Protein AF-A0A9D4PQH2-F1 (afdb_monomer_lite)

Organism: Rhipicephalus sanguineus (NCBI:txid34632)

InterPro domains:
  IPR000573 Aconitase A/isopropylmalate dehydratase small subunit, swivel domain [PF00694] (2-70)
  IPR006249 Aconitase/Iron-responsive element-binding protein 2 [PTHR11670] (1-105)
  IPR015928 Aconitase/3-isopropylmalate dehydratase, swivel [G3DSA:3.20.19.10] (1-107)

Radius of gyration: 14.18 Å; chains: 1; bounding box: 34×38×34 Å

Structure (mmCIF, N/CA/C/O backbone):
data_AF-A0A9D4PQH2-F1
#
_entry.id   AF-A0A9D4PQH2-F1
#
loop_
_atom_site.group_PDB
_atom_site.id
_atom_site.type_symbol
_atom_site.label_atom_id
_atom_site.label_alt_id
_atom_site.label_comp_id
_atom_site.label_asym_id
_atom_site.label_entity_id
_atom_site.label_seq_id
_atom_site.pdbx_PDB_ins_code
_atom_site.Cartn_x
_atom_site.Cartn_y
_atom_site.Cartn_z
_atom_site.occupancy
_atom_site.B_iso_or_equiv
_atom_site.auth_seq_id
_atom_site.auth_comp_id
_atom_site.auth_asym_id
_atom_site.auth_atom_id
_atom_site.pdbx_PDB_model_num
ATOM 1 N N . MET A 1 1 ? -2.410 -18.741 -11.656 1.00 81.38 1 MET A N 1
ATOM 2 C CA . MET A 1 1 ? -1.433 -17.690 -11.991 1.00 81.38 1 MET A CA 1
ATOM 3 C C . MET A 1 1 ? -0.809 -17.253 -10.688 1.00 81.38 1 MET A C 1
ATOM 5 O O . MET A 1 1 ? -1.561 -17.056 -9.735 1.00 81.38 1 MET A O 1
ATOM 9 N N . ASP A 1 2 ? 0.514 -17.200 -10.612 1.00 95.00 2 ASP A N 1
ATOM 10 C CA . ASP A 1 2 ? 1.177 -16.684 -9.418 1.00 95.00 2 ASP A CA 1
ATOM 11 C C . ASP A 1 2 ? 1.148 -15.138 -9.393 1.00 95.00 2 ASP A C 1
ATOM 13 O O . ASP A 1 2 ? 0.625 -14.487 -10.303 1.00 95.00 2 ASP A O 1
ATOM 17 N N . ILE A 1 3 ? 1.650 -14.537 -8.311 1.00 93.94 3 ILE A N 1
ATOM 18 C CA . ILE A 1 3 ? 1.657 -13.073 -8.142 1.00 93.94 3 ILE A CA 1
ATOM 19 C C . ILE A 1 3 ? 2.567 -12.397 -9.177 1.00 93.94 3 ILE A C 1
ATOM 21 O O . ILE A 1 3 ? 2.270 -11.288 -9.626 1.00 93.94 3 ILE A O 1
ATOM 25 N N . PHE A 1 4 ? 3.669 -13.048 -9.550 1.00 95.19 4 PHE A N 1
ATOM 26 C CA . PHE A 1 4 ? 4.642 -12.496 -10.483 1.00 95.19 4 PHE A CA 1
ATOM 27 C C . PHE A 1 4 ? 4.068 -12.449 -11.901 1.00 95.19 4 PHE A C 1
ATOM 29 O O . PHE A 1 4 ? 4.059 -11.385 -12.518 1.00 95.19 4 PHE A O 1
ATOM 36 N N . ASP A 1 5 ? 3.488 -13.551 -12.365 1.00 96.00 5 ASP A N 1
ATOM 37 C CA . ASP A 1 5 ? 2.789 -13.671 -13.640 1.00 96.00 5 ASP A CA 1
ATOM 38 C C . ASP A 1 5 ? 1.646 -12.656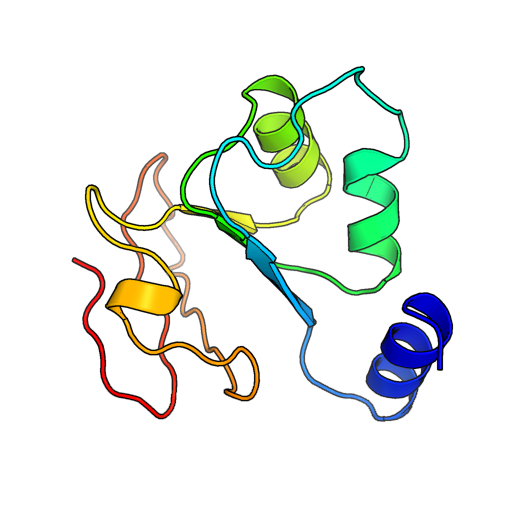 -13.747 1.00 96.00 5 ASP A C 1
ATOM 40 O O . ASP A 1 5 ? 1.466 -12.012 -14.783 1.00 96.00 5 ASP A O 1
ATOM 44 N N . ALA A 1 6 ? 0.881 -12.474 -12.663 1.00 95.44 6 ALA A N 1
ATOM 45 C CA . ALA A 1 6 ? -0.187 -11.482 -12.608 1.00 95.44 6 ALA A CA 1
ATOM 46 C C . ALA A 1 6 ? 0.359 -10.064 -12.816 1.00 95.44 6 ALA A C 1
ATOM 48 O O . ALA A 1 6 ? -0.155 -9.312 -13.647 1.00 95.44 6 ALA A O 1
ATOM 49 N N . ALA A 1 7 ? 1.418 -9.708 -12.085 1.00 95.06 7 ALA A N 1
ATOM 50 C CA . ALA A 1 7 ? 2.062 -8.405 -12.186 1.00 95.06 7 ALA A CA 1
ATOM 51 C C . ALA A 1 7 ? 2.681 -8.169 -13.572 1.00 95.06 7 ALA A C 1
ATOM 53 O O . ALA A 1 7 ? 2.504 -7.098 -14.159 1.00 95.06 7 ALA A O 1
ATOM 54 N N . GLU A 1 8 ? 3.358 -9.175 -14.131 1.00 95.44 8 GLU A N 1
ATOM 55 C CA . GLU A 1 8 ? 3.893 -9.124 -15.490 1.00 95.44 8 GLU A CA 1
ATOM 56 C C . GLU A 1 8 ? 2.793 -8.898 -16.522 1.00 95.44 8 GLU A C 1
ATOM 58 O O . GLU A 1 8 ? 2.957 -8.080 -17.430 1.00 95.44 8 GLU A O 1
ATOM 63 N N . ARG A 1 9 ? 1.670 -9.607 -16.387 1.00 96.06 9 ARG A N 1
ATOM 64 C CA . ARG A 1 9 ? 0.522 -9.456 -17.275 1.00 96.06 9 ARG A CA 1
ATOM 65 C C . ARG A 1 9 ? -0.040 -8.038 -17.213 1.00 96.06 9 ARG A C 1
ATOM 67 O O . ARG A 1 9 ? -0.160 -7.411 -18.262 1.00 96.06 9 ARG A O 1
ATOM 74 N N . TYR A 1 10 ? -0.299 -7.502 -16.018 1.00 94.88 10 TYR A N 1
ATOM 75 C CA . TYR A 1 10 ? -0.763 -6.116 -15.856 1.00 94.88 10 TYR A CA 1
ATOM 76 C C . TYR A 1 10 ? 0.196 -5.111 -16.502 1.00 94.88 10 TYR A C 1
ATOM 78 O O . TYR A 1 10 ? -0.238 -4.188 -17.190 1.00 94.88 10 TYR A O 1
ATOM 86 N N . LYS A 1 11 ? 1.507 -5.320 -16.344 1.00 93.25 11 LYS A N 1
ATOM 87 C CA . LYS A 1 11 ? 2.527 -4.479 -16.978 1.00 93.25 11 LYS A CA 1
ATOM 88 C C . LYS A 1 11 ? 2.483 -4.569 -18.508 1.00 93.25 11 LYS A C 1
ATOM 90 O O . LYS A 1 11 ? 2.541 -3.535 -19.168 1.00 93.25 11 LYS A O 1
ATOM 95 N N . LYS A 1 12 ? 2.377 -5.778 -19.074 1.00 94.88 12 LYS A N 1
ATOM 96 C CA . LYS A 1 12 ? 2.301 -6.018 -20.532 1.00 94.88 12 LYS A CA 1
ATOM 97 C C . LYS A 1 12 ? 1.036 -5.420 -21.150 1.00 94.88 12 LYS A C 1
ATOM 99 O O . LYS A 1 12 ? 1.092 -4.899 -22.257 1.00 94.88 12 LYS A O 1
ATOM 104 N N . GLU A 1 13 ? -0.077 -5.450 -20.423 1.00 95.75 13 GLU A N 1
ATOM 105 C CA . GLU A 1 13 ? -1.356 -4.858 -20.837 1.00 95.75 13 GLU A CA 1
ATOM 106 C C . GLU A 1 13 ? -1.385 -3.321 -20.705 1.00 95.75 13 GLU A C 1
ATOM 108 O O . GLU A 1 13 ? -2.381 -2.695 -21.060 1.00 95.75 13 GLU A O 1
ATOM 113 N N . GLY A 1 14 ? -0.314 -2.694 -20.198 1.00 91.94 14 GLY A N 1
ATOM 114 C CA . GLY A 1 14 ? -0.268 -1.247 -19.972 1.00 91.94 14 GLY A CA 1
ATOM 115 C C . GLY A 1 14 ? -1.249 -0.784 -18.891 1.00 91.94 14 GLY A C 1
ATOM 116 O O . GLY A 1 14 ? -1.728 0.350 -18.932 1.00 91.94 14 GLY A O 1
ATOM 117 N N . ALA A 1 15 ? -1.585 -1.666 -17.945 1.00 91.06 15 ALA A N 1
ATOM 118 C CA . ALA A 1 15 ? -2.517 -1.356 -16.874 1.00 91.06 15 ALA A CA 1
ATOM 119 C C . ALA A 1 15 ? -1.972 -0.249 -15.949 1.00 91.06 15 ALA A C 1
ATOM 121 O O . ALA A 1 15 ? -0.754 -0.054 -15.847 1.00 91.06 15 ALA A O 1
ATOM 122 N N . PRO A 1 16 ? -2.860 0.467 -15.231 1.00 90.44 16 PRO A N 1
ATOM 123 C CA . PRO A 1 16 ? -2.441 1.402 -14.195 1.00 90.44 16 PRO A CA 1
ATOM 124 C C . PRO A 1 16 ? -1.544 0.734 -13.138 1.00 90.44 16 PRO A C 1
ATOM 126 O O . PRO A 1 16 ? -1.622 -0.483 -12.946 1.00 90.44 16 PRO A O 1
ATOM 129 N N . PRO A 1 17 ? -0.724 1.517 -12.413 1.00 92.94 17 PRO A N 1
ATOM 130 C CA . PRO A 1 17 ? 0.125 0.983 -11.357 1.00 92.94 17 PRO A CA 1
ATOM 131 C C . PRO A 1 17 ? -0.654 0.189 -10.308 1.00 92.94 17 PRO A C 1
ATOM 133 O O . PRO A 1 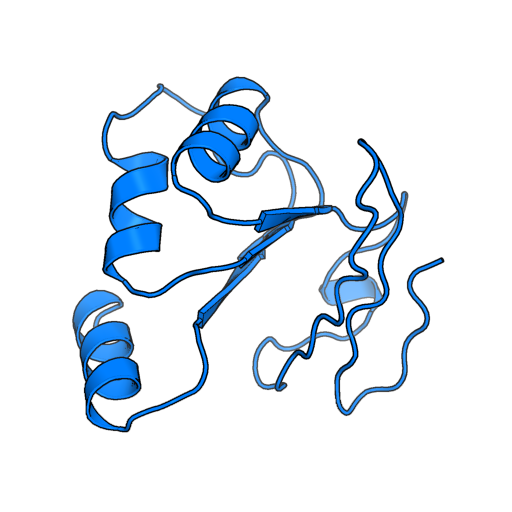17 ? -1.792 0.522 -9.974 1.00 92.94 17 PRO A O 1
ATOM 136 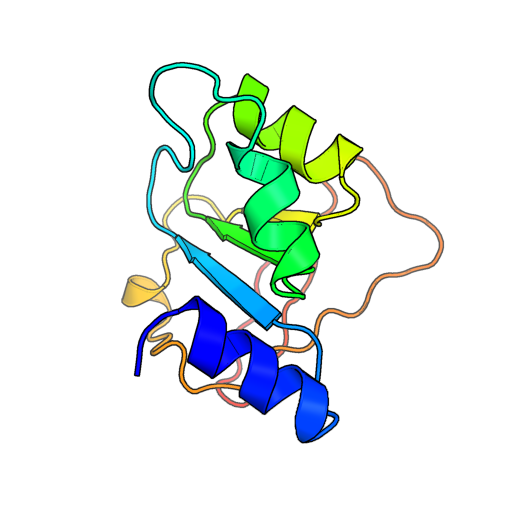N N . LEU A 1 18 ? -0.008 -0.835 -9.755 1.00 96.50 18 LEU A N 1
ATOM 137 C CA . LEU A 1 18 ? -0.631 -1.709 -8.770 1.00 96.50 18 LEU A CA 1
ATOM 138 C C . LEU A 1 18 ? -0.586 -1.093 -7.369 1.00 96.50 18 LEU A C 1
ATOM 140 O O . LEU A 1 18 ? 0.293 -0.288 -7.031 1.00 96.50 18 LEU A O 1
ATOM 144 N N . MET A 1 19 ? -1.518 -1.528 -6.526 1.00 96.50 19 MET A N 1
ATOM 145 C CA . MET A 1 19 ? -1.524 -1.220 -5.102 1.00 96.50 19 MET A CA 1
ATOM 146 C C . MET A 1 19 ? -1.848 -2.451 -4.263 1.00 96.50 19 MET A C 1
ATOM 148 O O . MET A 1 19 ? -2.408 -3.422 -4.767 1.00 96.50 19 MET A O 1
ATOM 152 N N . VAL A 1 20 ? -1.526 -2.382 -2.973 1.00 97.62 20 VAL A N 1
ATOM 153 C CA . VAL A 1 20 ? -1.846 -3.422 -1.988 1.00 97.62 20 VAL A CA 1
ATOM 154 C C . VAL A 1 20 ? -2.826 -2.870 -0.959 1.00 97.62 20 VAL A C 1
ATOM 156 O O . VAL A 1 20 ? -2.614 -1.779 -0.436 1.00 97.62 20 VAL A O 1
ATOM 159 N N . LEU A 1 21 ? -3.868 -3.640 -0.647 1.00 97.75 21 LEU A N 1
ATOM 160 C CA . LEU A 1 21 ? -4.674 -3.467 0.561 1.00 97.75 21 LEU A CA 1
ATOM 161 C C . LEU A 1 21 ? -4.147 -4.432 1.626 1.00 97.75 21 LEU A C 1
ATOM 163 O O . LEU A 1 21 ? -3.979 -5.619 1.346 1.00 97.75 21 LEU A O 1
ATOM 167 N N . ALA A 1 22 ? -3.882 -3.934 2.827 1.00 97.81 22 ALA A N 1
ATOM 168 C CA . ALA A 1 22 ? -3.340 -4.723 3.927 1.00 97.81 22 ALA A CA 1
ATOM 169 C C . ALA A 1 22 ? -4.068 -4.436 5.247 1.00 97.81 22 ALA A C 1
ATOM 171 O O . ALA A 1 22 ? -4.706 -3.397 5.419 1.00 97.81 22 ALA A O 1
ATOM 172 N N . GLY A 1 23 ? -3.972 -5.386 6.176 1.00 96.88 23 GLY A N 1
ATOM 173 C CA . GLY A 1 23 ? -4.501 -5.253 7.531 1.00 96.88 23 GLY A CA 1
ATOM 174 C C . GLY A 1 23 ? -3.520 -4.551 8.470 1.00 96.88 23 GLY A C 1
ATOM 175 O O . GLY A 1 23 ? -2.799 -3.627 8.082 1.00 96.88 23 GLY A O 1
ATOM 176 N N . LYS A 1 24 ? -3.506 -4.995 9.726 1.00 97.12 24 LYS A N 1
ATOM 177 C CA . LYS A 1 24 ? -2.624 -4.474 10.777 1.00 97.12 24 LYS A CA 1
ATOM 178 C C . LYS A 1 24 ? -1.208 -5.025 10.655 1.00 97.12 24 LYS A C 1
ATOM 180 O O . LYS A 1 24 ? -0.996 -6.109 10.118 1.00 97.12 24 LYS A O 1
ATOM 185 N N . GLU A 1 25 ? -0.262 -4.268 11.202 1.00 95.62 25 GLU A N 1
ATOM 186 C CA . GLU A 1 25 ? 1.142 -4.655 11.372 1.00 95.62 25 GLU A CA 1
ATOM 187 C C . GLU A 1 25 ? 1.797 -5.100 10.057 1.00 95.62 25 GLU A C 1
ATOM 189 O O . GLU A 1 25 ? 2.589 -6.046 10.015 1.00 95.62 25 GLU A O 1
ATOM 194 N N . TYR A 1 26 ? 1.459 -4.412 8.962 1.00 96.75 26 TYR A N 1
ATOM 195 C CA . TYR A 1 26 ? 1.988 -4.733 7.645 1.00 96.75 26 TYR A CA 1
ATOM 196 C C . TYR A 1 26 ? 3.512 -4.584 7.628 1.00 96.75 26 TYR A C 1
ATOM 198 O O . TYR A 1 26 ? 4.062 -3.528 7.962 1.00 96.75 26 TYR A O 1
ATOM 206 N N . GLY A 1 27 ? 4.184 -5.668 7.235 1.00 94.69 27 GLY A N 1
ATOM 207 C CA . GLY A 1 27 ? 5.640 -5.765 7.236 1.00 94.69 27 GLY A CA 1
ATOM 208 C C . GLY A 1 27 ? 6.265 -6.155 8.574 1.00 94.69 27 GLY A C 1
ATOM 209 O O . GLY A 1 27 ? 7.476 -6.012 8.720 1.00 94.69 27 GLY A O 1
ATOM 210 N N . SER A 1 28 ? 5.476 -6.638 9.537 1.00 90.75 28 SER A N 1
ATOM 211 C CA . SER A 1 28 ? 6.004 -7.237 10.766 1.00 90.75 28 SER A CA 1
ATOM 212 C C . SER A 1 28 ? 6.853 -8.484 10.484 1.00 90.75 28 SER A C 1
ATOM 214 O O . SER A 1 28 ? 6.638 -9.221 9.519 1.00 90.75 28 SER A O 1
ATOM 216 N N . GLY A 1 29 ? 7.850 -8.710 11.340 1.00 85.69 29 GLY A N 1
ATOM 217 C CA . GLY A 1 29 ? 8.817 -9.800 11.220 1.00 85.69 29 GLY A CA 1
ATOM 218 C C . GLY A 1 29 ? 10.243 -9.305 10.978 1.00 85.69 29 GLY A C 1
ATOM 219 O O . GLY A 1 29 ? 10.548 -8.121 11.099 1.00 85.69 29 GLY A O 1
ATOM 220 N N . SER A 1 30 ? 11.150 -10.233 10.668 1.00 74.50 30 SER A N 1
ATOM 221 C CA . SER A 1 30 ? 12.547 -9.901 10.375 1.00 74.50 30 SER A CA 1
ATOM 222 C C . SER A 1 30 ? 12.632 -8.966 9.169 1.00 74.50 30 SER A C 1
ATOM 224 O O . SER A 1 30 ? 12.051 -9.279 8.126 1.00 74.50 30 SER A O 1
ATOM 226 N N . SER A 1 31 ? 13.413 -7.887 9.273 1.00 66.81 31 SER A N 1
ATOM 227 C CA . SER A 1 31 ? 13.757 -7.066 8.110 1.00 66.81 31 SER A CA 1
ATOM 228 C C . SER A 1 31 ? 14.373 -7.958 7.032 1.00 66.81 31 SER A C 1
ATOM 230 O O . SER A 1 31 ? 15.350 -8.662 7.282 1.00 66.81 31 SER A O 1
ATOM 232 N N . ARG A 1 32 ? 13.773 -7.966 5.843 1.00 81.88 32 ARG A N 1
ATOM 233 C CA . ARG A 1 32 ? 14.296 -8.661 4.665 1.00 81.88 32 ARG A CA 1
ATOM 234 C C . ARG A 1 32 ? 14.643 -7.606 3.632 1.00 81.88 32 ARG A C 1
ATOM 236 O O . ARG A 1 32 ? 13.786 -6.779 3.315 1.00 81.88 32 ARG A O 1
ATOM 243 N N . ASP A 1 33 ? 15.830 -7.697 3.042 1.00 80.81 33 ASP A N 1
ATOM 244 C CA . ASP A 1 33 ? 16.325 -6.748 2.026 1.00 80.81 33 ASP A CA 1
ATOM 245 C C . ASP A 1 33 ? 15.361 -6.576 0.838 1.00 80.81 33 ASP A C 1
ATOM 247 O O . ASP A 1 33 ? 15.349 -5.561 0.144 1.00 80.81 33 ASP A O 1
ATOM 251 N N . TRP A 1 34 ? 14.496 -7.568 0.622 1.00 88.00 34 TRP A N 1
ATOM 252 C CA . TRP A 1 34 ? 13.545 -7.621 -0.481 1.00 88.00 34 TRP A CA 1
ATOM 253 C C . TRP A 1 34 ? 12.123 -7.173 -0.141 1.00 88.00 34 TRP A C 1
ATOM 255 O O . TRP A 1 34 ? 11.309 -7.045 -1.056 1.00 88.00 34 TRP A O 1
ATOM 265 N N . ALA A 1 35 ? 11.808 -6.894 1.126 1.00 91.75 35 ALA A N 1
ATOM 266 C CA . ALA A 1 35 ? 10.434 -6.631 1.561 1.00 91.75 35 ALA A CA 1
ATOM 267 C C . ALA A 1 35 ? 9.796 -5.403 0.882 1.00 91.75 35 ALA A C 1
ATOM 269 O O . ALA A 1 35 ? 8.590 -5.393 0.664 1.00 91.75 35 ALA A O 1
ATOM 270 N N . ALA A 1 36 ? 10.590 -4.394 0.507 1.00 94.19 36 ALA A N 1
ATOM 271 C CA . ALA A 1 36 ? 10.114 -3.234 -0.257 1.00 94.19 36 ALA A CA 1
ATOM 272 C C . ALA A 1 36 ? 10.509 -3.292 -1.747 1.00 94.19 36 ALA A C 1
ATOM 274 O O . ALA A 1 36 ? 9.736 -2.886 -2.617 1.00 94.19 36 ALA A O 1
ATOM 275 N N . LYS A 1 37 ? 11.686 -3.853 -2.063 1.00 94.69 37 LYS A N 1
ATOM 276 C CA . LYS A 1 37 ? 12.181 -3.970 -3.443 1.00 94.69 37 LYS A CA 1
ATOM 277 C C . LYS A 1 37 ? 11.330 -4.908 -4.300 1.00 94.69 37 LYS A C 1
ATOM 279 O O . LYS A 1 37 ? 11.062 -4.589 -5.455 1.00 94.69 37 LYS A O 1
ATOM 284 N N . GLY A 1 38 ? 10.881 -6.034 -3.742 1.00 95.12 38 GLY A N 1
ATOM 285 C CA . GLY A 1 38 ? 10.006 -6.988 -4.427 1.00 95.12 38 GLY A CA 1
ATOM 286 C C . GLY A 1 38 ? 8.713 -6.330 -4.920 1.00 95.12 38 GLY A C 1
ATOM 287 O O . GLY A 1 38 ? 8.502 -6.276 -6.131 1.00 95.12 38 GLY A O 1
ATOM 288 N N . PRO A 1 39 ? 7.892 -5.741 -4.026 1.00 95.88 39 PRO A N 1
ATOM 289 C CA . PRO A 1 39 ? 6.692 -5.007 -4.424 1.00 95.88 39 PRO A CA 1
ATOM 290 C C . PRO A 1 39 ? 6.943 -3.937 -5.495 1.00 95.88 39 PRO A C 1
ATOM 292 O O . PRO A 1 39 ? 6.195 -3.846 -6.469 1.00 95.88 39 PRO A O 1
ATOM 295 N N . PHE A 1 40 ? 8.027 -3.167 -5.371 1.00 96.38 40 PHE A N 1
ATOM 296 C CA . PHE A 1 40 ? 8.366 -2.132 -6.348 1.00 96.38 40 PHE A CA 1
ATOM 297 C C . PHE A 1 40 ? 8.580 -2.699 -7.762 1.00 96.38 40 PHE A C 1
ATOM 299 O O . PHE A 1 40 ? 8.062 -2.141 -8.739 1.00 96.38 40 PHE A O 1
ATOM 306 N N . LEU A 1 41 ? 9.313 -3.815 -7.866 1.00 95.19 41 LEU A N 1
ATOM 307 C CA . LEU A 1 41 ? 9.596 -4.504 -9.131 1.00 95.19 41 LEU A CA 1
ATOM 308 C C . LEU A 1 41 ? 8.346 -5.140 -9.749 1.00 95.19 41 LEU A C 1
ATOM 310 O O . LEU A 1 41 ? 8.239 -5.189 -10.972 1.00 95.19 41 LEU A O 1
ATOM 314 N N . LEU A 1 42 ? 7.376 -5.533 -8.920 1.00 96.00 42 LEU A N 1
ATOM 315 C CA . LEU A 1 42 ? 6.050 -5.980 -9.360 1.00 96.00 42 LEU A CA 1
ATOM 316 C C . LEU A 1 42 ? 5.159 -4.824 -9.851 1.00 96.00 42 LEU A C 1
ATOM 318 O O . LEU A 1 42 ? 4.025 -5.048 -10.252 1.00 96.00 42 LEU A O 1
ATOM 322 N N . GLY A 1 43 ? 5.640 -3.577 -9.830 1.00 96.12 43 GLY A N 1
ATOM 323 C CA . GLY A 1 43 ? 4.862 -2.423 -10.284 1.00 96.12 43 GLY A CA 1
ATOM 324 C C . GLY A 1 43 ? 3.929 -1.843 -9.221 1.00 96.12 43 GLY A C 1
ATOM 325 O O . GLY A 1 43 ? 3.107 -0.983 -9.546 1.00 96.12 43 GLY A O 1
ATOM 326 N N . ILE A 1 44 ? 4.065 -2.256 -7.956 1.00 97.50 44 ILE A N 1
ATOM 327 C CA . ILE A 1 44 ? 3.332 -1.638 -6.849 1.00 97.50 44 ILE A CA 1
ATOM 328 C C . ILE A 1 44 ? 3.876 -0.226 -6.626 1.00 97.50 44 ILE A C 1
ATOM 330 O O . ILE A 1 44 ? 5.091 0.001 -6.601 1.00 97.50 44 ILE A O 1
ATOM 334 N N . ARG A 1 45 ? 2.968 0.741 -6.499 1.00 96.38 45 ARG A N 1
ATOM 335 C CA . ARG A 1 45 ? 3.296 2.151 -6.215 1.00 96.38 45 ARG A CA 1
ATOM 336 C C . ARG A 1 45 ? 2.667 2.669 -4.933 1.00 96.38 45 ARG A C 1
ATOM 338 O O . ARG A 1 45 ? 3.079 3.714 -4.438 1.00 96.38 45 ARG A O 1
ATOM 345 N N . MET A 1 46 ? 1.715 1.934 -4.370 1.00 96.25 46 MET A N 1
ATOM 346 C CA . MET A 1 46 ? 1.014 2.332 -3.160 1.00 96.25 46 MET A CA 1
ATOM 347 C C . MET A 1 46 ? 0.624 1.114 -2.326 1.00 96.25 46 MET A C 1
ATOM 349 O O . MET A 1 46 ? 0.251 0.072 -2.863 1.00 96.25 46 MET A O 1
ATOM 353 N N . VAL A 1 47 ? 0.674 1.260 -1.009 1.00 97.88 47 VAL A N 1
ATOM 354 C CA . VAL A 1 47 ? 0.102 0.310 -0.052 1.00 97.88 47 VAL A CA 1
ATOM 355 C C . VAL A 1 47 ? -0.880 1.079 0.821 1.00 97.88 47 VAL A C 1
ATOM 357 O O . VAL A 1 47 ? -0.580 2.197 1.228 1.00 97.88 47 VAL A O 1
ATOM 360 N N . LEU A 1 48 ? -2.049 0.508 1.092 1.00 97.94 48 LEU A N 1
ATOM 361 C CA . LEU A 1 48 ? -3.023 1.020 2.050 1.00 97.94 48 LEU A CA 1
ATOM 362 C C . LEU A 1 48 ? -3.230 -0.031 3.143 1.00 97.94 48 LEU A C 1
ATOM 364 O O . LEU A 1 48 ? -3.789 -1.095 2.876 1.00 97.94 48 LEU A O 1
ATOM 368 N N . ALA A 1 49 ? -2.759 0.261 4.354 1.00 98.31 49 ALA A N 1
ATOM 369 C CA . ALA A 1 49 ? -2.781 -0.665 5.487 1.00 98.31 49 ALA A CA 1
ATOM 370 C C . ALA A 1 49 ? -3.503 -0.076 6.707 1.00 98.31 49 ALA A C 1
ATOM 372 O O . ALA A 1 49 ? -3.631 1.142 6.829 1.00 98.31 49 ALA A O 1
ATOM 373 N N . GLU A 1 50 ? -3.950 -0.914 7.644 1.00 98.06 50 GLU A N 1
ATOM 374 C CA . GLU A 1 50 ? -4.483 -0.432 8.934 1.00 98.06 50 GLU A CA 1
ATOM 375 C C . GLU A 1 50 ? -3.361 0.080 9.841 1.00 98.06 50 GLU A C 1
ATOM 377 O O . GLU A 1 50 ? -3.517 1.087 10.530 1.00 98.06 50 GLU A O 1
ATOM 382 N N . SER A 1 51 ? -2.206 -0.583 9.813 1.00 97.75 51 SER A N 1
ATOM 383 C CA . SER A 1 51 ? -0.983 -0.121 10.468 1.00 97.75 51 SER A CA 1
ATOM 384 C C . SER A 1 51 ? 0.253 -0.760 9.833 1.00 97.75 51 SER A C 1
ATOM 386 O O . SER A 1 51 ? 0.159 -1.766 9.129 1.00 97.75 51 SER A O 1
ATOM 388 N N . TYR A 1 52 ? 1.420 -0.169 10.085 1.00 97.38 52 TYR A N 1
ATOM 389 C CA . TYR A 1 52 ? 2.705 -0.628 9.560 1.00 97.38 52 TYR A CA 1
ATOM 390 C C . TYR A 1 52 ? 3.675 -0.953 10.689 1.00 97.38 52 TYR A C 1
ATOM 392 O O . TYR A 1 52 ? 3.695 -0.263 11.710 1.00 97.38 52 TYR A O 1
ATOM 400 N N . GLU A 1 53 ? 4.560 -1.917 10.448 1.00 96.06 53 GLU A N 1
ATOM 401 C CA . GLU A 1 53 ? 5.828 -1.967 11.171 1.00 96.06 53 GLU A CA 1
ATOM 402 C C . GLU A 1 53 ? 6.686 -0.745 10.770 1.00 96.06 53 GLU A C 1
ATOM 404 O O . GLU A 1 53 ? 6.710 -0.317 9.608 1.00 96.06 53 GLU A O 1
ATOM 409 N N . ARG A 1 54 ? 7.352 -0.130 11.752 1.00 93.38 54 ARG A N 1
ATOM 410 C CA . ARG A 1 54 ? 8.046 1.156 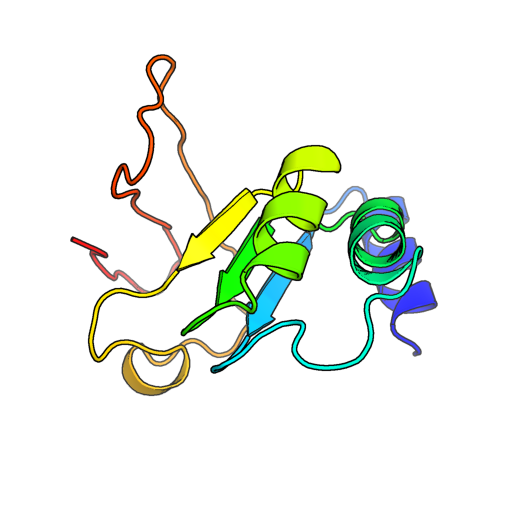11.608 1.00 93.38 54 ARG A CA 1
ATOM 411 C C . ARG A 1 54 ? 9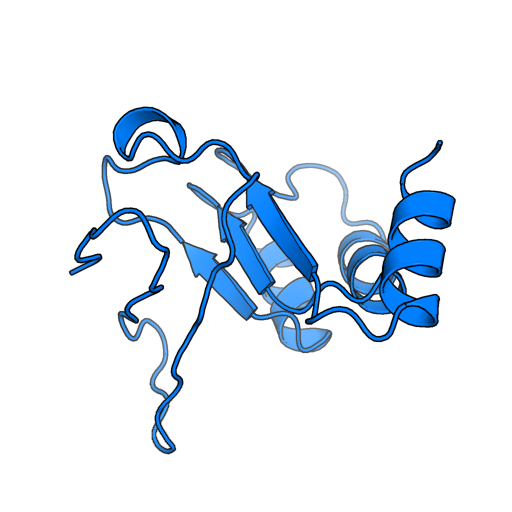.167 1.112 10.566 1.00 93.38 54 ARG A C 1
ATOM 413 O O . ARG A 1 54 ? 9.257 2.029 9.751 1.00 93.38 54 ARG A O 1
ATOM 420 N N . ILE A 1 55 ? 10.018 0.088 10.595 1.00 93.94 55 ILE A N 1
ATOM 421 C CA . ILE A 1 55 ? 11.146 -0.070 9.663 1.00 93.94 55 ILE A CA 1
ATOM 422 C C . ILE A 1 55 ? 10.620 -0.365 8.256 1.00 93.94 55 ILE A C 1
ATOM 424 O O . ILE A 1 55 ? 11.063 0.257 7.288 1.00 93.94 55 ILE A O 1
ATOM 428 N N . HIS A 1 56 ? 9.631 -1.249 8.130 1.00 95.88 56 HIS A N 1
ATOM 429 C CA . HIS A 1 56 ? 9.022 -1.574 6.847 1.00 95.88 56 HIS A CA 1
ATOM 430 C C . HIS A 1 56 ? 8.406 -0.341 6.179 1.00 95.88 56 HIS A C 1
ATOM 432 O O . HIS A 1 56 ? 8.641 -0.110 4.991 1.00 95.88 56 HIS A O 1
ATOM 438 N N . ARG A 1 57 ? 7.696 0.501 6.944 1.00 95.56 57 ARG A N 1
ATOM 439 C CA . ARG A 1 57 ? 7.158 1.775 6.441 1.00 95.56 57 ARG A CA 1
ATOM 440 C C . ARG A 1 57 ? 8.257 2.648 5.839 1.00 95.56 57 ARG A C 1
ATOM 442 O O . ARG A 1 57 ? 8.085 3.150 4.730 1.00 95.56 57 ARG A O 1
ATOM 449 N N . SER A 1 58 ? 9.382 2.804 6.535 1.00 94.31 58 SER A N 1
ATOM 450 C CA . SER A 1 58 ? 10.518 3.582 6.029 1.00 94.31 58 SER A CA 1
ATOM 451 C C . SER A 1 58 ? 11.124 2.975 4.762 1.00 94.31 58 SER A C 1
ATOM 453 O O . SER A 1 58 ? 11.450 3.713 3.834 1.00 94.31 58 SER A O 1
ATOM 455 N N . ASN A 1 59 ? 11.212 1.646 4.673 1.00 95.25 59 ASN A N 1
ATOM 456 C CA . ASN A 1 59 ? 11.720 0.966 3.478 1.00 95.25 59 ASN A CA 1
ATOM 457 C C . ASN A 1 59 ? 10.817 1.188 2.255 1.00 95.25 59 ASN A C 1
ATOM 459 O O . ASN A 1 59 ? 11.324 1.401 1.155 1.00 95.25 59 ASN A O 1
ATOM 463 N N . LEU A 1 60 ? 9.490 1.182 2.431 1.00 96.31 60 LEU A N 1
ATOM 464 C CA . LEU A 1 60 ? 8.547 1.500 1.351 1.00 96.31 60 LEU A CA 1
ATOM 465 C C . LEU A 1 60 ? 8.755 2.928 0.836 1.00 96.31 60 LEU A C 1
ATOM 467 O O . LEU A 1 60 ? 8.891 3.115 -0.373 1.00 96.31 60 LEU A O 1
ATOM 471 N N . VAL A 1 61 ? 8.865 3.907 1.746 1.00 94.88 61 VAL A N 1
ATOM 472 C CA . VAL A 1 61 ? 9.152 5.307 1.384 1.00 94.88 61 VAL A CA 1
ATOM 473 C C . VAL A 1 61 ? 10.476 5.409 0.628 1.00 94.88 61 VAL A C 1
ATOM 475 O O . VAL A 1 61 ? 10.519 6.027 -0.434 1.00 94.88 61 VAL A O 1
ATOM 478 N N . GLY A 1 62 ? 11.536 4.760 1.122 1.00 94.62 62 GLY A N 1
ATOM 479 C CA . GLY A 1 62 ? 12.850 4.748 0.470 1.00 94.62 62 GLY A CA 1
ATOM 480 C C . GLY A 1 62 ? 12.841 4.121 -0.929 1.00 94.62 62 GLY A C 1
ATOM 481 O O . GLY A 1 62 ? 13.621 4.525 -1.786 1.00 94.62 62 GLY A O 1
ATOM 482 N N . MET A 1 63 ? 11.925 3.185 -1.189 1.00 96.38 63 MET A N 1
ATOM 483 C CA . MET A 1 63 ? 11.711 2.581 -2.510 1.00 96.38 63 MET A CA 1
ATOM 484 C C . MET A 1 63 ? 10.784 3.395 -3.426 1.00 96.38 63 MET A C 1
ATOM 486 O O . MET A 1 63 ? 10.572 3.001 -4.573 1.00 96.38 63 MET A O 1
ATOM 490 N N . GLY A 1 64 ? 10.204 4.499 -2.946 1.00 94.06 64 GLY A N 1
ATOM 491 C CA . GLY A 1 64 ? 9.227 5.288 -3.700 1.00 94.06 64 GLY A CA 1
ATOM 492 C C . GLY A 1 64 ? 7.829 4.660 -3.763 1.00 94.06 64 GLY A C 1
ATOM 493 O O . GLY A 1 64 ? 7.053 4.977 -4.664 1.00 94.06 64 GLY A O 1
ATOM 494 N N . ILE A 1 65 ? 7.497 3.762 -2.831 1.00 96.62 65 ILE A N 1
ATOM 495 C CA . ILE A 1 65 ? 6.141 3.235 -2.642 1.00 96.62 65 ILE A CA 1
ATOM 496 C C . ILE A 1 65 ? 5.443 4.089 -1.586 1.00 96.62 65 ILE A C 1
ATOM 498 O O . ILE A 1 65 ? 5.965 4.252 -0.487 1.00 96.62 65 ILE A O 1
ATOM 502 N N . VAL A 1 66 ? 4.251 4.601 -1.894 1.00 95.62 66 VAL A N 1
ATOM 503 C CA . VAL A 1 66 ? 3.470 5.446 -0.977 1.00 95.62 66 VAL A CA 1
ATOM 504 C C . VAL A 1 66 ? 2.778 4.576 0.085 1.00 95.62 66 VAL A C 1
ATOM 506 O O . VAL A 1 66 ? 1.882 3.809 -0.276 1.00 95.62 66 VAL A O 1
ATOM 509 N N . PRO A 1 67 ? 3.131 4.677 1.384 1.00 96.44 67 PRO A N 1
ATOM 510 C CA . PRO A 1 67 ? 2.445 3.946 2.441 1.00 96.44 67 PRO A CA 1
ATOM 511 C C . PRO A 1 67 ? 1.298 4.796 3.003 1.00 96.44 67 PRO A C 1
ATOM 513 O O . PRO A 1 67 ? 1.502 5.676 3.844 1.00 96.44 67 PRO A O 1
ATOM 516 N N . LEU A 1 68 ? 0.083 4.532 2.534 1.00 97.12 68 LEU A N 1
ATOM 517 C CA . LEU A 1 68 ? -1.144 5.090 3.089 1.00 97.12 68 LEU A CA 1
ATOM 518 C C . LEU A 1 68 ? -1.627 4.250 4.267 1.00 97.12 68 LEU A C 1
ATOM 520 O O . LEU A 1 68 ? -1.474 3.026 4.282 1.00 97.12 68 LEU A O 1
ATOM 524 N N . GLN A 1 69 ? -2.247 4.912 5.235 1.00 97.75 69 GLN A N 1
ATOM 525 C CA . GLN A 1 69 ? -2.876 4.260 6.372 1.00 97.75 69 GLN A CA 1
ATOM 526 C C . GLN A 1 69 ? -4.353 4.637 6.430 1.00 97.75 69 GLN A C 1
ATOM 528 O O . GLN A 1 69 ? -4.696 5.797 6.192 1.00 97.75 69 GLN A O 1
ATOM 533 N N . TYR A 1 70 ? -5.215 3.673 6.753 1.00 97.31 70 TYR A N 1
ATOM 534 C CA . TYR A 1 70 ? -6.609 3.968 7.076 1.00 97.31 70 TYR A CA 1
ATOM 535 C C . TYR A 1 70 ? -6.701 4.903 8.288 1.00 97.31 70 TYR A C 1
ATOM 537 O O . TYR A 1 70 ? -5.801 4.961 9.135 1.00 97.31 70 TYR A O 1
ATOM 545 N N . LEU A 1 71 ? -7.815 5.627 8.391 1.00 96.12 71 LEU A N 1
ATOM 546 C CA . LEU A 1 71 ? -8.102 6.400 9.594 1.00 96.12 71 LEU A CA 1
ATOM 547 C C . LEU A 1 71 ? -8.359 5.478 10.787 1.00 96.12 71 LEU A C 1
ATOM 549 O O . LEU A 1 71 ? -8.716 4.312 10.601 1.00 96.12 71 LEU A O 1
ATOM 553 N N . PRO A 1 72 ? -8.222 5.993 12.021 1.00 95.50 72 PRO A N 1
ATOM 554 C CA . PRO A 1 72 ? -8.548 5.222 13.211 1.00 95.50 72 PRO A CA 1
ATOM 555 C C . PRO A 1 72 ? -9.946 4.596 13.116 1.00 95.50 72 PRO A C 1
ATOM 557 O O . PRO A 1 72 ? -10.932 5.289 12.876 1.00 95.50 72 PRO A O 1
ATOM 560 N N . GLY A 1 73 ? -10.015 3.275 13.293 1.00 95.00 73 GLY A N 1
ATOM 561 C CA . GLY A 1 73 ? -11.263 2.507 13.231 1.00 95.00 73 GLY A CA 1
ATOM 562 C C . GLY A 1 73 ? -11.731 2.112 11.825 1.00 95.00 73 GLY A C 1
ATOM 563 O O . GLY A 1 73 ? -12.741 1.422 11.719 1.00 95.00 73 GLY A O 1
ATOM 564 N N . GLN A 1 74 ? -11.021 2.503 10.762 1.00 96.75 74 GLN A N 1
ATOM 565 C CA . GLN A 1 74 ? -11.328 2.094 9.389 1.00 96.75 74 GLN A CA 1
ATOM 566 C C . GLN A 1 74 ? -10.449 0.927 8.924 1.00 96.75 74 GLN A C 1
ATOM 568 O O . GLN A 1 74 ? -9.283 0.811 9.296 1.00 96.75 74 GLN A O 1
ATOM 573 N N . SER A 1 75 ? -11.011 0.089 8.059 1.00 96.69 75 SER A N 1
ATOM 574 C CA . SER A 1 75 ? -10.329 -0.991 7.350 1.00 96.69 75 SER A CA 1
ATOM 575 C C . SER A 1 75 ? -10.958 -1.205 5.972 1.00 96.69 75 SER A C 1
ATOM 577 O O . SER A 1 75 ? -12.007 -0.636 5.656 1.00 96.69 75 SER A O 1
ATOM 579 N N . ALA A 1 76 ? -10.357 -2.075 5.154 1.00 95.69 76 ALA A N 1
ATOM 580 C CA . ALA A 1 76 ? -10.974 -2.504 3.899 1.00 95.69 76 ALA A CA 1
ATOM 581 C C . ALA A 1 76 ? -12.389 -3.059 4.137 1.00 95.69 76 ALA A C 1
ATOM 583 O O . ALA A 1 76 ? -13.323 -2.702 3.425 1.00 95.69 76 ALA A O 1
ATOM 584 N N . GLN A 1 77 ? -12.561 -3.868 5.187 1.00 95.69 77 GLN A N 1
ATOM 585 C CA . GLN A 1 77 ? -13.843 -4.480 5.523 1.00 95.69 77 GLN A CA 1
ATOM 586 C C . GLN A 1 77 ? -14.881 -3.447 5.972 1.00 95.69 77 GLN A C 1
ATOM 588 O O . GLN A 1 77 ? -16.010 -3.484 5.489 1.00 95.69 77 GLN A O 1
ATOM 593 N N . SER A 1 78 ? -14.521 -2.511 6.861 1.00 95.69 78 SER A N 1
ATOM 594 C CA . SER A 1 78 ? -15.474 -1.505 7.360 1.00 95.69 78 SER A CA 1
ATOM 595 C C . SER A 1 78 ? -15.946 -0.552 6.259 1.00 95.69 78 SER A C 1
ATOM 597 O O . SER A 1 78 ? -17.027 0.019 6.358 1.00 95.69 78 SER A O 1
ATOM 599 N N . LEU A 1 79 ? -15.120 -0.365 5.228 1.00 93.56 79 LEU A N 1
ATOM 600 C CA . LEU A 1 79 ? -15.407 0.462 4.059 1.00 93.56 79 LEU A CA 1
ATOM 601 C C . LEU A 1 79 ? -15.982 -0.348 2.883 1.00 93.56 79 LEU A C 1
ATOM 603 O O . LEU A 1 79 ? -16.219 0.214 1.821 1.00 93.56 79 LEU A O 1
ATOM 607 N N . GLY A 1 80 ? -16.188 -1.661 3.033 1.00 94.00 80 GLY A N 1
ATOM 608 C CA . GLY A 1 80 ? -16.722 -2.515 1.965 1.00 94.00 80 GLY A CA 1
ATOM 609 C C . GLY A 1 80 ? -15.822 -2.633 0.729 1.00 94.00 80 GLY A C 1
ATOM 610 O O . GLY A 1 80 ? -16.317 -2.940 -0.353 1.00 94.00 80 GLY A O 1
ATOM 611 N N . LEU A 1 81 ? -14.516 -2.384 0.866 1.00 94.50 81 LEU A N 1
ATOM 612 C CA . LEU A 1 81 ? -13.552 -2.508 -0.225 1.00 94.50 81 LEU A CA 1
ATOM 613 C C . LEU A 1 81 ? -13.289 -3.983 -0.524 1.00 94.50 81 LEU A C 1
ATOM 615 O O . LEU A 1 81 ? -12.897 -4.754 0.354 1.00 94.50 81 LEU A O 1
ATOM 619 N N . THR A 1 82 ? -13.460 -4.365 -1.784 1.00 94.25 82 THR A N 1
ATOM 620 C CA . THR A 1 82 ? -13.267 -5.745 -2.249 1.00 94.25 82 THR A CA 1
ATOM 621 C C . THR A 1 82 ? -11.890 -5.977 -2.869 1.00 94.25 82 THR A C 1
ATOM 623 O O . THR A 1 82 ? -11.490 -7.125 -3.064 1.00 94.25 82 THR A O 1
ATOM 626 N N . GLY A 1 83 ? -11.174 -4.903 -3.219 1.00 93.19 83 GLY A N 1
ATOM 627 C CA . GLY A 1 83 ? -9.913 -4.948 -3.961 1.00 93.19 83 GLY A CA 1
ATOM 628 C C . GLY A 1 83 ? -10.097 -5.136 -5.470 1.00 93.19 83 GLY A C 1
ATOM 629 O O . GLY A 1 83 ? -9.111 -5.228 -6.198 1.00 93.19 83 GLY A O 1
ATOM 630 N N . ARG A 1 84 ? -11.344 -5.197 -5.955 1.00 93.00 84 ARG A N 1
ATOM 631 C CA . ARG A 1 84 ? -11.674 -5.271 -7.391 1.00 93.00 84 ARG A CA 1
ATOM 632 C C . ARG A 1 84 ? -11.862 -3.895 -8.015 1.00 93.00 84 ARG A C 1
ATOM 634 O O . ARG A 1 84 ? -12.015 -3.776 -9.231 1.00 93.00 84 ARG A O 1
ATOM 641 N N . GLU A 1 85 ? -11.910 -2.865 -7.187 1.00 92.00 85 GLU A N 1
ATOM 642 C CA . GLU A 1 85 ? -12.118 -1.502 -7.620 1.00 92.00 85 GLU A CA 1
ATOM 643 C C . GLU A 1 85 ? -10.840 -0.890 -8.204 1.00 92.00 85 GLU A C 1
ATOM 645 O O . GLU A 1 85 ? -9.722 -1.355 -7.980 1.00 92.00 85 GLU A O 1
ATOM 650 N N . ARG A 1 86 ? -11.009 0.212 -8.940 1.00 92.06 86 ARG A N 1
ATOM 651 C CA . ARG A 1 86 ? -9.889 1.062 -9.344 1.00 92.06 86 ARG A CA 1
ATOM 652 C C . ARG A 1 86 ? -9.777 2.229 -8.383 1.00 92.06 86 ARG A C 1
ATOM 654 O O . ARG A 1 86 ? -10.730 2.985 -8.215 1.00 92.06 86 ARG A O 1
ATOM 661 N N . PHE A 1 87 ? -8.590 2.396 -7.824 1.00 93.25 87 PHE A N 1
ATOM 662 C CA . PHE A 1 87 ? -8.295 3.458 -6.879 1.00 93.25 87 PHE A CA 1
ATOM 663 C C . PHE A 1 87 ? -7.518 4.577 -7.564 1.00 93.25 87 PHE A C 1
ATOM 66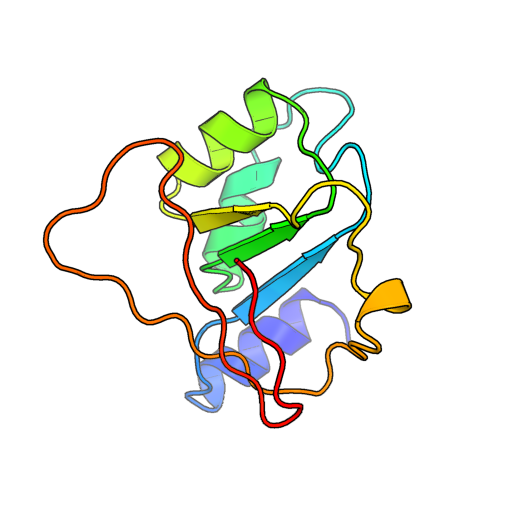5 O O . PHE A 1 87 ? -6.583 4.334 -8.325 1.00 93.25 87 PHE A O 1
ATOM 672 N N . THR A 1 88 ? -7.906 5.815 -7.288 1.00 92.75 88 THR A N 1
ATOM 673 C CA . THR A 1 88 ? -7.254 7.019 -7.798 1.00 92.75 88 THR A CA 1
ATOM 674 C C . THR A 1 88 ? -6.819 7.878 -6.627 1.00 92.75 88 THR A C 1
ATOM 676 O O . THR A 1 88 ? -7.649 8.383 -5.873 1.00 92.75 88 THR A O 1
ATOM 679 N N . LEU A 1 89 ? -5.509 8.064 -6.492 1.00 90.50 89 LEU A N 1
ATOM 680 C CA . LEU A 1 89 ? -4.923 9.002 -5.545 1.00 90.50 89 LEU A CA 1
ATOM 681 C C . LEU A 1 89 ? -4.549 10.284 -6.286 1.00 90.50 89 LEU A C 1
ATOM 683 O O . LEU A 1 89 ? -3.806 10.241 -7.266 1.00 90.50 89 LEU A O 1
ATOM 687 N N . ARG A 1 90 ? -5.039 11.428 -5.809 1.00 87.81 90 ARG A N 1
ATOM 688 C CA . ARG A 1 90 ? -4.627 12.742 -6.313 1.00 87.81 90 ARG A CA 1
ATOM 689 C C . ARG A 1 90 ? -3.717 13.386 -5.281 1.00 87.81 90 ARG A C 1
ATOM 691 O O . ARG A 1 90 ? -4.167 13.729 -4.193 1.00 87.81 90 ARG A O 1
ATOM 698 N N . LEU A 1 91 ? -2.443 13.525 -5.627 1.00 84.06 91 LEU A N 1
ATOM 699 C CA . LEU A 1 91 ? -1.459 14.209 -4.795 1.00 84.06 91 LEU A CA 1
ATOM 700 C C . LEU A 1 91 ? -1.318 15.661 -5.260 1.00 84.06 91 LEU A C 1
ATOM 702 O O . LEU A 1 91 ? -1.220 15.927 -6.459 1.00 84.06 91 LEU A O 1
ATOM 706 N N . GLY A 1 92 ? -1.336 16.592 -4.307 1.00 82.94 92 GLY A N 1
ATOM 707 C CA . GLY A 1 92 ? -0.974 17.988 -4.550 1.00 82.94 92 GLY A CA 1
ATOM 708 C C . GLY A 1 92 ? 0.539 18.155 -4.714 1.00 82.94 92 GLY A C 1
ATOM 709 O O . GLY A 1 92 ? 1.304 17.224 -4.466 1.00 82.94 92 GLY A O 1
ATOM 710 N N . LYS A 1 93 ? 0.977 19.351 -5.123 1.00 83.12 93 LYS A N 1
ATOM 711 C CA . LYS A 1 93 ? 2.410 19.681 -5.231 1.00 83.12 93 LYS A CA 1
ATOM 712 C C . LYS A 1 93 ? 3.081 19.822 -3.862 1.00 83.12 93 LYS A C 1
ATOM 714 O O . LYS A 1 93 ? 4.237 19.446 -3.714 1.00 83.12 93 LYS A O 1
ATOM 719 N N . ASP A 1 94 ? 2.330 20.297 -2.873 1.00 87.56 94 ASP A N 1
ATOM 720 C CA . ASP A 1 94 ? 2.827 20.569 -1.529 1.00 87.56 94 ASP A CA 1
ATOM 721 C C . ASP A 1 94 ? 2.393 19.444 -0.583 1.00 87.56 94 ASP A C 1
ATOM 723 O O . ASP A 1 94 ? 1.310 19.474 0.008 1.00 87.56 94 ASP A O 1
ATOM 727 N N . LEU A 1 95 ? 3.226 18.404 -0.498 1.00 86.31 95 LEU A N 1
ATOM 728 C CA . LEU A 1 95 ? 3.013 17.279 0.409 1.00 86.31 95 LEU A CA 1
ATOM 729 C C . LEU A 1 95 ? 3.647 17.566 1.766 1.00 86.31 95 LEU A C 1
ATOM 731 O O . LEU A 1 95 ? 4.820 17.930 1.849 1.00 86.31 95 LEU A O 1
ATOM 735 N N . VAL A 1 96 ? 2.885 17.333 2.834 1.00 89.19 96 VAL A N 1
ATOM 736 C CA . VAL A 1 96 ? 3.386 17.436 4.211 1.00 89.19 96 VAL A CA 1
ATOM 737 C C . VAL A 1 96 ? 3.353 16.074 4.910 1.00 89.19 96 VAL A C 1
ATOM 739 O O . VAL A 1 96 ? 2.465 15.258 4.642 1.00 89.19 96 VAL A O 1
ATOM 742 N N . PRO A 1 97 ? 4.304 15.780 5.815 1.00 85.31 97 PRO A N 1
ATOM 743 C CA . PRO A 1 97 ? 4.275 14.548 6.593 1.00 85.31 97 PRO A CA 1
ATOM 744 C C . PRO A 1 97 ? 2.957 14.388 7.355 1.00 85.31 97 PRO A C 1
ATOM 746 O O . PRO A 1 97 ? 2.487 15.314 8.009 1.00 85.31 97 PRO A O 1
ATOM 749 N N . GLY A 1 98 ? 2.357 13.199 7.271 1.00 85.38 98 GLY A N 1
ATOM 750 C CA . GLY A 1 98 ? 1.080 12.916 7.933 1.00 85.38 98 GLY A CA 1
ATOM 751 C C . GLY A 1 98 ? -0.134 13.593 7.288 1.00 85.38 98 GLY A C 1
ATOM 752 O O . GLY A 1 98 ? -1.219 13.534 7.864 1.00 85.38 98 GLY A O 1
ATOM 753 N N . GLN A 1 99 ? 0.025 14.205 6.108 1.00 91.31 99 GLN A N 1
ATOM 754 C CA . GLN A 1 99 ? -1.094 14.743 5.345 1.00 91.31 99 GLN A CA 1
ATOM 755 C C . GLN A 1 99 ? -2.140 13.662 5.102 1.00 91.31 99 GLN A C 1
ATOM 757 O O . GLN A 1 99 ? -1.841 12.544 4.676 1.00 91.31 99 GLN A O 1
ATOM 762 N N . LYS A 1 100 ? -3.390 14.040 5.330 1.00 92.00 100 LYS A N 1
ATOM 763 C CA . LYS A 1 100 ? -4.530 13.224 4.961 1.00 92.00 100 LYS A CA 1
ATOM 764 C C . LYS A 1 100 ? -4.840 13.423 3.485 1.00 92.00 100 LYS A C 1
ATOM 766 O O . LYS A 1 100 ? -4.816 14.546 2.984 1.00 92.00 100 LYS A O 1
ATOM 771 N N . VAL A 1 101 ? -5.110 12.325 2.795 1.00 91.88 101 VAL A N 1
ATOM 772 C CA . VAL A 1 101 ? -5.353 12.307 1.353 1.00 91.88 101 VAL A CA 1
ATOM 773 C C . VAL A 1 101 ? -6.618 11.522 1.053 1.00 91.88 101 VAL A C 1
ATOM 775 O O . VAL A 1 101 ? -6.949 10.561 1.745 1.00 91.88 101 VAL A O 1
ATOM 778 N N . THR A 1 102 ? -7.315 11.913 -0.007 1.00 90.88 102 THR A N 1
ATOM 779 C CA . THR A 1 102 ? -8.509 11.205 -0.461 1.00 90.88 102 THR A CA 1
ATOM 780 C C . THR A 1 102 ? -8.142 10.207 -1.550 1.00 90.88 102 THR A C 1
ATOM 782 O O . THR A 1 102 ? -7.592 10.579 -2.590 1.00 90.88 102 THR A O 1
ATOM 785 N N . LEU A 1 103 ? -8.491 8.941 -1.322 1.00 91.88 103 LEU A N 1
ATOM 786 C CA . LEU A 1 103 ? -8.409 7.888 -2.324 1.00 91.88 103 LEU A CA 1
ATOM 787 C C . LEU A 1 103 ? -9.794 7.674 -2.941 1.00 91.88 103 LEU A C 1
ATOM 789 O O . LEU A 1 103 ? -10.722 7.247 -2.262 1.00 91.88 103 LEU A O 1
ATOM 793 N N . GLN A 1 104 ? -9.939 8.000 -4.222 1.00 91.50 104 GLN A N 1
ATOM 794 C CA . GLN A 1 104 ? -11.206 7.877 -4.941 1.00 91.50 104 GLN A CA 1
ATOM 795 C C . GLN A 1 104 ? -11.345 6.469 -5.518 1.00 91.50 104 GLN A C 1
ATOM 797 O O . GLN A 1 104 ? -10.414 5.947 -6.126 1.00 91.50 104 GLN A O 1
ATOM 802 N N . THR A 1 105 ? -12.517 5.872 -5.374 1.00 88.44 105 THR A N 1
ATOM 803 C CA . THR A 1 105 ? -12.893 4.590 -5.973 1.00 88.44 105 THR A CA 1
ATOM 804 C C . THR A 1 105 ? -14.364 4.693 -6.393 1.00 88.44 105 THR A C 1
ATOM 806 O O . THR A 1 105 ? -15.070 5.545 -5.848 1.00 88.44 105 THR A O 1
ATOM 809 N N . PRO A 1 106 ? -14.861 3.927 -7.385 1.00 78.12 106 PRO A N 1
ATOM 810 C CA . PRO A 1 106 ? -16.269 3.985 -7.801 1.00 78.12 106 PRO A CA 1
ATOM 811 C C . PRO A 1 106 ? -17.283 3.751 -6.668 1.00 78.12 106 PRO A C 1
ATOM 813 O O . PRO A 1 106 ? -18.455 4.079 -6.830 1.00 78.12 106 PRO A O 1
ATOM 816 N N . ILE A 1 107 ? -16.840 3.249 -5.513 1.00 63.56 107 ILE A N 1
ATOM 817 C CA . ILE A 1 107 ? -17.600 3.302 -4.267 1.00 63.56 107 ILE A CA 1
ATOM 818 C C . ILE A 1 107 ? -17.257 4.626 -3.556 1.00 63.56 107 ILE A C 1
ATOM 820 O O . ILE A 1 107 ? -16.143 4.809 -3.071 1.00 63.56 107 ILE A O 1
ATOM 824 N N . LEU A 1 108 ? -18.180 5.593 -3.547 1.00 44.03 108 LEU A N 1
ATOM 825 C CA . LEU A 1 108 ? -17.962 6.907 -2.927 1.00 44.03 108 LEU A CA 1
ATOM 826 C C . LEU A 1 108 ? -17.643 6.766 -1.425 1.00 44.03 108 LEU A C 1
ATOM 828 O O . LEU A 1 108 ? -18.546 6.481 -0.644 1.00 44.03 108 LEU A O 1
ATOM 832 N N . PHE A 1 109 ? -16.404 7.054 -1.005 1.00 52.56 109 PHE A N 1
ATOM 833 C CA . PHE A 1 109 ? -16.066 7.247 0.411 1.00 52.56 109 PHE A CA 1
ATOM 834 C C . PHE A 1 109 ? -15.097 8.416 0.617 1.00 52.56 109 PHE A C 1
ATOM 836 O O . PHE A 1 109 ? -14.078 8.538 -0.063 1.00 52.56 109 PHE A O 1
ATOM 843 N N . PHE A 1 110 ? -15.415 9.274 1.588 1.00 39.66 110 PHE A N 1
ATOM 844 C CA . PHE A 1 110 ? -14.526 10.321 2.081 1.00 39.66 110 PHE A CA 1
ATOM 845 C C . PHE A 1 110 ? -13.617 9.728 3.162 1.00 39.66 110 PHE A C 1
ATOM 847 O O . PHE A 1 110 ? -14.085 9.315 4.221 1.00 39.66 110 PHE A O 1
ATOM 854 N N . ILE A 1 111 ? -12.311 9.691 2.900 1.00 42.44 111 ILE A N 1
ATOM 855 C CA . ILE A 1 111 ? -11.302 9.489 3.944 1.00 42.44 111 ILE A CA 1
ATOM 856 C C . ILE A 1 111 ? -10.922 10.895 4.422 1.00 42.44 111 ILE A C 1
ATOM 858 O O . ILE A 1 111 ? -10.329 11.660 3.661 1.00 42.44 111 ILE A O 1
ATOM 862 N N . HIS A 1 112 ? -11.371 11.253 5.628 1.00 43.75 112 HIS A N 1
ATOM 863 C CA . HIS A 1 112 ? -11.126 12.544 6.277 1.00 43.75 112 HIS A CA 1
ATOM 864 C C . HIS A 1 112 ? -9.773 12.687 6.933 1.00 43.75 112 HIS A C 1
ATOM 866 O O . HIS A 1 112 ? -9.469 11.942 7.892 1.00 43.75 112 HIS A O 1
#

Secondary structure (DSSP, 8-state):
--HHHHHHHHHHTTPPPEEEE--SSBT-SS--TTTTHHHHHTTEEEEEES-B-HHHHHHHHHTT-EEEEPPTT--TTTTT--S-SPPEE---SS--TT----EE-SS-----

Foldseek 3Di:
DDLQVVLVVCVVVVHPADEEFEEEAPPPDDDDPCLQVVCVVSRAQEYEYQYYDPVSCVSNVVSNRHYHYADVPDGCVVLVNPSPWDWDWDDDPDDDPPDFTDIDTPSDDDRD

Sequence (112 aa):
MDIFDAAERYKKEGAPPLMVLAGKEYGSGSSRDWAAKGPFLLGIRMVLAESYERIHRSNLVGMGIVPLQYLPGQSAQSLGLTGRERFTLRLGKDLVPGQKVTLQTPILFFIH

pLDDT: mean 90.56, std 11.59, range [39.66, 98.31]